Protein AF-A0A7S8FC22-F1 (afdb_monomer_lite)

pLDDT: mean 77.15, std 15.62, range [36.75, 95.75]

Organism: NCBI:txid2652173

Radius of gyration: 18.84 Å; chains: 1; bounding box: 40×26×51 Å

Sequence (69 aa):
MAKKRAAEPEEVQLKKK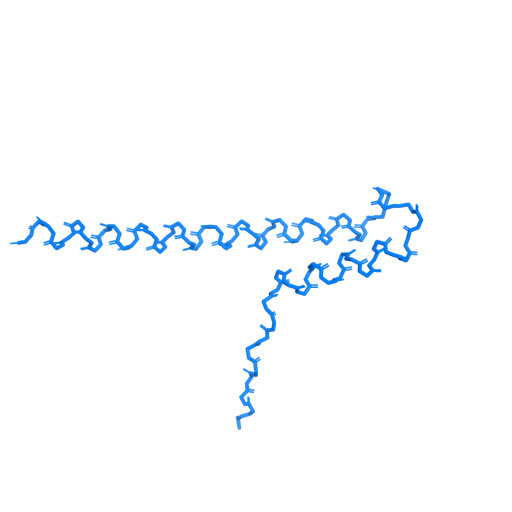IVAKRTIHDNPKGDSALRSLRKRLKREQRKRRALAQRKKQAAGSKAAATASS

Secondary structure (DSSP, 8-state):
---------HHHHHHHHHHHHHHH-S-TTT-HHHHHHHHHHHHHHHHHHHHHHHHHHHHHHHHHHHH--

Structure (mmCIF, N/CA/C/O backbone):
data_AF-A0A7S8FC22-F1
#
_entry.id   AF-A0A7S8FC22-F1
#
loop_
_atom_site.group_PDB
_atom_site.id
_atom_site.type_symbol
_atom_site.label_atom_id
_atom_site.label_alt_id
_atom_site.label_comp_id
_atom_site.label_asym_id
_atom_site.label_entity_id
_atom_site.label_seq_id
_atom_site.pdbx_PDB_ins_code
_atom_site.Cartn_x
_atom_site.Cartn_y
_atom_site.Cartn_z
_atom_site.occupancy
_atom_site.B_iso_or_equiv
_atom_site.auth_seq_id
_atom_site.auth_comp_id
_atom_site.auth_asym_id
_atom_site.auth_atom_id
_atom_site.pdbx_PDB_model_num
ATOM 1 N N . MET A 1 1 ? -24.408 -17.108 -5.642 1.00 36.75 1 MET A N 1
ATOM 2 C CA . MET A 1 1 ? -23.682 -15.962 -5.045 1.00 36.75 1 MET A CA 1
ATOM 3 C C . MET A 1 1 ? -22.226 -16.345 -4.807 1.00 36.75 1 MET A C 1
ATOM 5 O O . MET A 1 1 ? -21.898 -16.881 -3.754 1.00 36.75 1 MET A O 1
ATOM 9 N N . ALA A 1 2 ? -21.357 -16.162 -5.808 1.00 41.59 2 ALA A N 1
ATOM 10 C CA . ALA A 1 2 ? -19.939 -16.490 -5.672 1.00 41.59 2 ALA A CA 1
ATOM 11 C C . ALA A 1 2 ? -19.329 -15.638 -4.549 1.00 41.59 2 ALA A C 1
ATOM 13 O O . ALA A 1 2 ? -19.343 -14.407 -4.614 1.00 41.59 2 ALA A O 1
ATOM 14 N N . LYS A 1 3 ? -18.841 -16.301 -3.494 1.00 51.03 3 LYS A N 1
ATOM 15 C CA . LYS A 1 3 ? -18.128 -15.666 -2.383 1.00 51.03 3 LYS A CA 1
ATOM 16 C C . LYS A 1 3 ? -16.975 -14.868 -2.990 1.00 51.03 3 LYS A C 1
ATOM 18 O O . LYS A 1 3 ? -16.024 -15.462 -3.494 1.00 51.03 3 LYS A O 1
ATOM 23 N N . LYS A 1 4 ? -17.069 -13.532 -2.990 1.00 55.81 4 LYS A N 1
ATOM 24 C CA . LYS A 1 4 ? -15.951 -12.662 -3.369 1.00 55.81 4 LYS A CA 1
ATOM 25 C C . LYS A 1 4 ? -14.829 -12.980 -2.382 1.00 55.81 4 LYS A C 1
ATOM 27 O O . LYS A 1 4 ? -14.880 -12.519 -1.244 1.00 55.81 4 LYS A O 1
ATOM 32 N N . ARG A 1 5 ? -13.874 -13.838 -2.779 1.00 50.66 5 ARG A N 1
ATOM 33 C CA . ARG A 1 5 ? -12.617 -14.049 -2.045 1.00 50.66 5 ARG A CA 1
ATOM 34 C C . ARG A 1 5 ? -12.128 -12.663 -1.659 1.00 50.66 5 ARG A C 1
ATOM 36 O O . ARG A 1 5 ? -12.102 -11.795 -2.532 1.00 50.66 5 ARG A O 1
ATOM 43 N N . ALA A 1 6 ? -11.842 -12.450 -0.375 1.00 57.41 6 ALA A N 1
ATOM 44 C CA . ALA A 1 6 ? -11.337 -11.177 0.110 1.00 57.41 6 ALA A CA 1
ATOM 45 C C . ALA A 1 6 ? -10.171 -10.781 -0.796 1.00 57.41 6 ALA A C 1
ATOM 47 O O . ALA A 1 6 ? -9.129 -11.437 -0.790 1.00 57.41 6 ALA A O 1
ATOM 48 N N . ALA A 1 7 ? -10.410 -9.807 -1.676 1.00 66.44 7 ALA A N 1
ATOM 49 C CA . ALA A 1 7 ? -9.414 -9.409 -2.644 1.00 66.44 7 ALA A CA 1
ATOM 50 C C . ALA A 1 7 ? -8.189 -8.972 -1.846 1.00 66.44 7 ALA A C 1
ATOM 52 O O . ALA A 1 7 ? -8.331 -8.254 -0.851 1.00 66.44 7 ALA A O 1
ATOM 53 N N . GLU A 1 8 ? -7.013 -9.443 -2.268 1.00 68.62 8 GLU A N 1
ATOM 54 C CA . GLU A 1 8 ? -5.736 -9.042 -1.685 1.00 68.62 8 GLU A CA 1
ATOM 55 C C . GLU A 1 8 ? -5.764 -7.539 -1.405 1.00 68.62 8 GLU A C 1
ATOM 57 O O . GLU A 1 8 ? -6.164 -6.773 -2.293 1.00 68.62 8 GLU A O 1
ATOM 62 N N . PRO A 1 9 ? -5.384 -7.096 -0.198 1.00 80.94 9 PRO A N 1
ATOM 63 C CA . PRO A 1 9 ? -5.486 -5.695 0.152 1.00 80.94 9 PRO A CA 1
ATOM 64 C C . PRO A 1 9 ? -4.754 -4.849 -0.887 1.00 80.94 9 PRO A C 1
ATOM 66 O O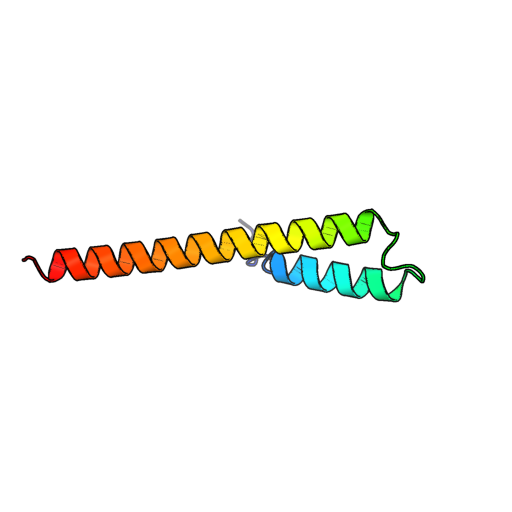 . PRO A 1 9 ? -3.643 -5.181 -1.302 1.00 80.94 9 PRO A O 1
ATOM 69 N N . GLU A 1 10 ? -5.379 -3.749 -1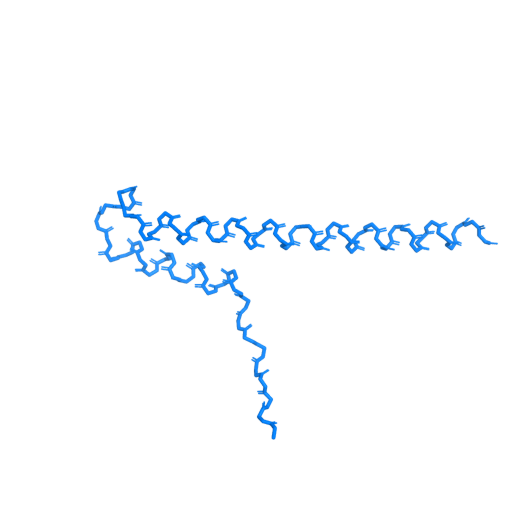.306 1.00 82.94 10 GLU A N 1
ATOM 70 C CA . GLU A 1 10 ? -4.889 -2.909 -2.405 1.00 82.94 10 GLU A CA 1
ATOM 71 C C . GLU A 1 10 ? -3.421 -2.492 -2.206 1.00 82.94 10 GLU A C 1
ATOM 73 O O . GLU A 1 10 ? -2.643 -2.436 -3.155 1.00 82.94 10 GLU A O 1
ATOM 78 N N . GLU A 1 11 ? -2.997 -2.315 -0.952 1.00 86.19 11 GLU A N 1
ATOM 79 C CA . GLU A 1 11 ? -1.604 -2.071 -0.582 1.00 86.19 11 GLU A CA 1
ATOM 80 C C . GLU A 1 11 ? -0.636 -3.166 -1.076 1.00 86.19 11 GLU A C 1
ATOM 82 O O . GLU A 1 11 ? 0.421 -2.852 -1.627 1.00 86.19 11 GLU A O 1
ATOM 87 N N . VAL A 1 12 ? -0.983 -4.444 -0.906 1.00 87.12 12 VAL A N 1
ATOM 88 C CA . VAL A 1 12 ? -0.159 -5.586 -1.339 1.00 87.12 12 VAL A CA 1
ATOM 89 C C . VAL A 1 12 ? -0.116 -5.654 -2.861 1.00 87.12 12 VAL A C 1
ATOM 91 O O . VAL A 1 12 ? 0.957 -5.834 -3.440 1.00 87.12 12 VAL A O 1
ATOM 94 N N . GLN A 1 13 ? -1.248 -5.419 -3.526 1.00 88.62 13 GLN A N 1
ATOM 95 C CA . GLN A 1 13 ? -1.300 -5.364 -4.988 1.00 88.62 13 GLN A CA 1
ATOM 96 C C . GLN A 1 13 ? -0.440 -4.221 -5.547 1.00 88.62 13 GLN A C 1
ATOM 98 O O . GLN A 1 13 ? 0.300 -4.410 -6.513 1.00 88.62 13 GLN A O 1
ATOM 103 N N . LEU A 1 14 ? -0.490 -3.037 -4.928 1.00 89.62 14 LEU A N 1
ATOM 104 C CA . LEU A 1 14 ? 0.309 -1.878 -5.328 1.00 89.62 14 LEU A CA 1
ATOM 105 C C . LEU A 1 14 ? 1.806 -2.109 -5.096 1.00 89.62 14 LEU A C 1
ATOM 107 O O . LEU A 1 14 ? 2.606 -1.743 -5.957 1.00 89.62 14 LEU A O 1
ATOM 111 N N . LYS A 1 15 ? 2.195 -2.758 -3.991 1.00 89.88 15 LYS A N 1
ATOM 112 C CA . LYS A 1 15 ? 3.592 -3.159 -3.748 1.00 89.88 15 LYS A CA 1
ATOM 113 C C . LYS A 1 15 ? 4.092 -4.118 -4.830 1.00 89.88 15 LYS A C 1
ATOM 115 O O . LYS A 1 15 ? 5.125 -3.837 -5.433 1.00 89.88 15 LYS A O 1
ATOM 120 N N . LYS A 1 16 ? 3.330 -5.174 -5.144 1.00 90.50 16 LYS A N 1
ATOM 121 C CA . LYS A 1 16 ? 3.660 -6.133 -6.217 1.00 90.50 16 LYS A CA 1
ATOM 122 C C . LYS A 1 16 ? 3.831 -5.428 -7.571 1.00 90.50 16 LYS A C 1
ATOM 124 O O . LYS A 1 16 ? 4.843 -5.621 -8.237 1.00 90.50 16 LYS A O 1
ATOM 129 N N . LYS A 1 17 ? 2.906 -4.527 -7.937 1.00 88.56 17 LYS A N 1
ATOM 130 C CA . LYS A 1 17 ? 2.976 -3.734 -9.184 1.00 88.56 17 LYS A CA 1
ATOM 131 C C . LYS A 1 17 ? 4.198 -2.811 -9.245 1.00 88.56 17 LYS A C 1
ATOM 133 O O . LYS A 1 17 ? 4.788 -2.653 -10.308 1.00 88.56 17 LYS A O 1
ATOM 138 N N . ILE A 1 18 ? 4.580 -2.196 -8.124 1.00 88.38 18 ILE A N 1
ATOM 139 C CA . ILE A 1 18 ? 5.769 -1.334 -8.045 1.00 88.38 18 ILE A CA 1
ATOM 140 C C . ILE A 1 18 ? 7.049 -2.149 -8.223 1.00 88.38 18 ILE A C 1
ATOM 142 O O . ILE A 1 18 ? 7.940 -1.696 -8.934 1.00 88.38 18 ILE A O 1
ATOM 146 N N . VAL A 1 19 ? 7.149 -3.321 -7.589 1.00 87.69 19 VAL A N 1
ATOM 147 C CA . VAL A 1 19 ? 8.311 -4.213 -7.743 1.00 87.69 19 VAL A CA 1
ATOM 148 C C . VAL A 1 19 ? 8.424 -4.677 -9.193 1.00 87.69 19 VAL A C 1
ATOM 150 O O . VAL A 1 19 ? 9.463 -4.454 -9.802 1.00 87.69 19 VAL A O 1
ATOM 153 N N . ALA A 1 20 ? 7.330 -5.177 -9.777 1.00 86.31 20 ALA A N 1
ATOM 154 C CA . ALA A 1 20 ? 7.298 -5.613 -11.172 1.00 86.31 20 ALA A CA 1
ATOM 155 C C . ALA A 1 20 ? 7.676 -4.496 -12.159 1.00 86.31 20 ALA A C 1
ATOM 157 O O . ALA A 1 20 ? 8.406 -4.728 -13.111 1.00 86.31 20 ALA A O 1
ATOM 158 N N . LYS A 1 21 ? 7.227 -3.252 -11.940 1.00 81.31 21 LYS A N 1
ATOM 159 C CA . LYS A 1 21 ? 7.620 -2.133 -12.813 1.00 81.31 21 LYS A CA 1
ATOM 160 C C . LYS A 1 21 ? 9.054 -1.655 -12.597 1.00 81.31 21 LYS A C 1
ATOM 162 O O . LYS A 1 21 ? 9.646 -1.123 -13.527 1.00 81.31 21 LYS A O 1
ATOM 167 N N . ARG A 1 22 ? 9.624 -1.824 -11.401 1.00 80.00 22 ARG A N 1
ATOM 168 C CA . ARG A 1 22 ? 11.029 -1.466 -11.139 1.00 80.00 22 ARG A CA 1
ATOM 169 C C . ARG A 1 22 ? 12.009 -2.382 -11.858 1.00 80.00 22 ARG A C 1
ATOM 171 O O . ARG A 1 22 ? 13.073 -1.905 -12.210 1.00 80.00 22 ARG A O 1
ATOM 178 N N . THR A 1 23 ? 11.661 -3.648 -12.063 1.00 74.50 23 THR A N 1
ATOM 179 C CA . THR A 1 23 ? 12.520 -4.611 -12.768 1.00 74.50 23 THR A CA 1
ATOM 180 C C . THR A 1 23 ? 12.455 -4.471 -14.290 1.00 74.50 23 THR A C 1
ATOM 182 O O . THR A 1 23 ? 13.312 -5.011 -14.969 1.00 74.50 23 THR A O 1
ATOM 185 N N . ILE A 1 24 ? 11.444 -3.772 -14.822 1.00 73.38 24 ILE A N 1
ATOM 186 C CA . ILE A 1 24 ? 11.215 -3.613 -16.270 1.00 73.38 24 ILE A CA 1
ATOM 187 C C . ILE A 1 24 ? 11.788 -2.290 -16.811 1.00 73.38 24 ILE A C 1
ATOM 189 O O . ILE A 1 24 ? 12.037 -2.178 -18.005 1.00 73.38 24 ILE A O 1
ATOM 193 N N . HIS A 1 25 ? 11.972 -1.269 -15.967 1.00 64.38 25 HIS A N 1
ATOM 194 C CA . HIS A 1 25 ? 12.348 0.074 -16.421 1.00 64.38 25 HIS A CA 1
ATOM 195 C C . HIS A 1 25 ? 13.728 0.505 -15.906 1.00 64.38 25 HIS A C 1
ATOM 197 O O . HIS A 1 25 ? 13.892 0.735 -14.706 1.00 64.38 25 HIS A O 1
ATOM 203 N N . ASP A 1 26 ? 14.662 0.745 -16.834 1.00 65.06 26 ASP A N 1
ATOM 204 C CA . ASP A 1 26 ? 16.034 1.212 -16.563 1.00 65.06 26 ASP A CA 1
ATOM 205 C C . ASP A 1 26 ? 16.105 2.604 -15.918 1.00 65.06 26 ASP A C 1
ATOM 207 O O . ASP A 1 26 ? 17.090 2.945 -15.264 1.00 65.06 26 ASP A O 1
ATOM 211 N N . ASN A 1 27 ? 15.043 3.417 -16.034 1.00 65.56 27 ASN A N 1
ATOM 212 C CA . ASN A 1 27 ? 14.995 4.753 -15.435 1.00 65.56 27 ASN A CA 1
ATOM 213 C C . ASN A 1 27 ? 13.828 4.943 -14.435 1.00 65.56 27 ASN A C 1
ATOM 215 O O . ASN A 1 27 ? 12.813 5.591 -14.727 1.00 65.56 27 ASN A O 1
ATOM 219 N N . PRO A 1 28 ? 13.956 4.429 -13.196 1.00 64.44 28 PRO A N 1
ATOM 220 C CA . PRO A 1 28 ? 12.874 4.369 -12.207 1.00 64.44 28 PRO A CA 1
ATOM 221 C C . PRO A 1 28 ? 12.496 5.721 -11.569 1.00 64.44 28 PRO A C 1
ATOM 223 O O . PRO A 1 28 ? 11.591 5.778 -10.725 1.00 64.44 28 PRO A O 1
ATOM 226 N N . LYS A 1 29 ? 13.201 6.812 -11.894 1.00 63.09 29 LYS A N 1
ATOM 227 C CA . LYS A 1 29 ? 12.880 8.175 -11.426 1.00 63.09 29 LYS A CA 1
ATOM 228 C C . LYS A 1 29 ? 12.055 8.966 -12.453 1.00 63.09 29 LYS A C 1
ATOM 230 O O . LYS A 1 29 ? 11.231 9.785 -12.041 1.00 63.09 29 LYS A O 1
ATOM 235 N N . GLY A 1 30 ? 12.232 8.685 -13.747 1.00 63.81 30 GLY A N 1
ATOM 236 C CA . GLY A 1 30 ? 11.520 9.346 -14.848 1.00 63.81 30 GLY A CA 1
ATOM 237 C C . GLY A 1 30 ? 10.136 8.765 -15.152 1.00 63.81 30 GLY A C 1
ATOM 238 O O . GLY A 1 30 ? 9.271 9.488 -15.641 1.00 63.81 30 GL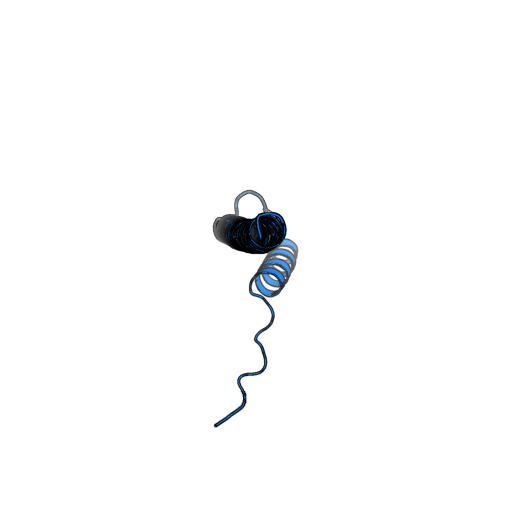Y A O 1
ATOM 239 N N . ASP A 1 31 ? 9.887 7.496 -14.806 1.00 79.88 31 ASP A N 1
ATOM 240 C CA . ASP A 1 31 ? 8.634 6.819 -15.158 1.00 79.88 31 ASP A CA 1
ATOM 241 C C . ASP A 1 31 ? 7.408 7.409 -14.424 1.00 79.88 31 ASP A C 1
ATOM 243 O O . ASP A 1 31 ? 7.210 7.265 -13.207 1.00 79.88 31 ASP A O 1
ATOM 247 N N . SER A 1 32 ? 6.543 8.075 -15.192 1.00 82.62 32 SER A N 1
ATOM 248 C CA . SER A 1 32 ? 5.288 8.671 -14.732 1.00 82.62 32 SER A CA 1
ATOM 249 C C . SER A 1 32 ? 4.316 7.626 -14.167 1.00 82.62 32 SER A C 1
ATOM 251 O O . SER A 1 32 ? 3.600 7.921 -13.197 1.00 82.62 32 SER A O 1
ATOM 253 N N . ALA A 1 33 ? 4.340 6.394 -14.685 1.00 83.00 33 ALA A N 1
ATOM 254 C CA . ALA A 1 33 ? 3.512 5.291 -14.216 1.00 83.00 33 ALA A CA 1
ATOM 255 C C . ALA A 1 33 ? 3.977 4.807 -12.837 1.00 83.00 33 ALA A C 1
ATOM 257 O O . ALA A 1 33 ? 3.165 4.697 -11.909 1.00 83.00 33 ALA A O 1
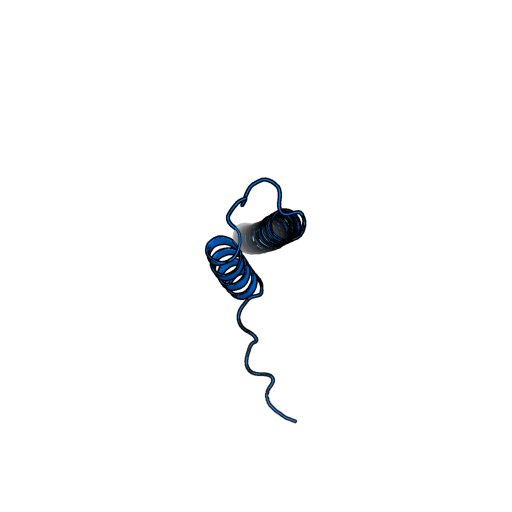ATOM 258 N N . LEU A 1 34 ? 5.284 4.609 -12.644 1.00 86.62 34 LEU A N 1
ATOM 259 C CA . LEU A 1 34 ? 5.854 4.244 -11.345 1.00 86.62 34 LEU A CA 1
ATOM 260 C C . LEU A 1 34 ? 5.626 5.329 -10.282 1.00 86.62 34 LEU A C 1
ATOM 262 O O . LEU A 1 34 ? 5.268 5.016 -9.139 1.00 86.62 34 LEU A O 1
ATOM 266 N N . ARG A 1 35 ? 5.756 6.614 -10.646 1.00 88.81 35 ARG A N 1
ATOM 267 C CA . ARG A 1 35 ? 5.418 7.738 -9.747 1.00 88.81 35 ARG A CA 1
ATOM 268 C C . ARG A 1 35 ? 3.947 7.700 -9.331 1.00 88.81 35 ARG A C 1
ATOM 270 O O . ARG A 1 35 ? 3.643 7.864 -8.147 1.00 88.81 35 ARG A O 1
ATOM 277 N N . SER A 1 36 ? 3.043 7.443 -10.273 1.00 89.38 36 SER A N 1
ATOM 278 C CA . SER A 1 36 ? 1.601 7.343 -10.012 1.00 89.38 36 SER A CA 1
ATOM 279 C C . SER A 1 36 ? 1.259 6.178 -9.080 1.00 89.38 36 SER A C 1
ATOM 281 O O . SER A 1 36 ? 0.490 6.354 -8.131 1.00 89.38 36 SER A O 1
ATOM 283 N N . LEU A 1 37 ? 1.893 5.015 -9.264 1.00 91.12 37 LEU A N 1
ATOM 284 C CA . LEU A 1 37 ? 1.729 3.863 -8.371 1.00 91.12 37 LEU A CA 1
ATOM 285 C C . LEU A 1 37 ? 2.225 4.149 -6.951 1.00 91.12 37 LEU A C 1
ATOM 287 O O . LEU A 1 37 ? 1.518 3.864 -5.985 1.00 91.12 37 LEU A O 1
ATOM 291 N N . ARG A 1 38 ? 3.398 4.779 -6.802 1.00 90.50 38 ARG A N 1
ATOM 292 C CA . ARG A 1 38 ? 3.916 5.192 -5.485 1.00 90.50 38 ARG A CA 1
ATOM 293 C C . ARG A 1 38 ? 2.978 6.185 -4.790 1.00 90.50 38 ARG A C 1
ATOM 295 O O . ARG A 1 38 ? 2.752 6.073 -3.584 1.00 90.50 38 ARG A O 1
ATOM 302 N N . LYS A 1 39 ? 2.395 7.135 -5.535 1.00 94.38 39 LYS A N 1
ATOM 303 C CA . LYS A 1 39 ? 1.393 8.077 -5.003 1.00 94.38 39 LYS A CA 1
ATOM 304 C C . LYS A 1 39 ? 0.140 7.347 -4.511 1.00 94.38 39 LYS A C 1
ATOM 306 O O . LYS A 1 39 ? -0.316 7.641 -3.405 1.00 94.38 39 LYS A O 1
ATOM 311 N N . ARG A 1 40 ? -0.387 6.390 -5.286 1.00 92.94 40 ARG A N 1
ATOM 312 C CA . ARG A 1 40 ? -1.529 5.549 -4.878 1.00 92.94 40 ARG A CA 1
ATOM 313 C C . ARG A 1 40 ? -1.214 4.750 -3.612 1.00 92.94 40 ARG A C 1
ATOM 315 O O . ARG A 1 40 ? -1.974 4.836 -2.654 1.00 92.94 40 ARG A O 1
ATOM 322 N N . LEU A 1 41 ? -0.045 4.109 -3.540 1.00 94.56 41 LEU A N 1
ATOM 323 C CA . LEU A 1 41 ? 0.389 3.364 -2.350 1.00 94.56 41 LEU A CA 1
ATOM 324 C C . LEU A 1 41 ? 0.414 4.250 -1.094 1.00 94.56 41 LEU A C 1
ATOM 326 O O . LEU A 1 41 ? -0.145 3.885 -0.062 1.00 94.56 41 LEU A O 1
ATOM 330 N N . LYS A 1 42 ? 0.989 5.458 -1.190 1.00 95.31 42 LYS A N 1
ATOM 331 C CA . LYS A 1 42 ? 0.996 6.420 -0.073 1.00 95.31 42 LYS A CA 1
ATOM 332 C C . LYS A 1 42 ? -0.408 6.880 0.341 1.00 95.31 42 LYS A C 1
ATOM 334 O O . LYS A 1 42 ? -0.597 7.264 1.496 1.00 95.31 42 LYS A O 1
ATOM 339 N N . ARG A 1 43 ? -1.382 6.932 -0.576 1.00 95.75 43 ARG A N 1
ATOM 340 C CA . ARG A 1 43 ? -2.781 7.276 -0.250 1.00 95.75 43 ARG A CA 1
ATOM 341 C C . ARG A 1 43 ? -3.449 6.141 0.523 1.00 95.75 43 ARG A C 1
ATOM 343 O O . ARG A 1 43 ? -3.987 6.404 1.594 1.00 95.75 43 ARG A O 1
ATOM 350 N N . GLU A 1 44 ? -3.307 4.901 0.064 1.00 93.31 44 GLU A N 1
ATOM 351 C CA . GLU A 1 44 ? -3.859 3.733 0.764 1.00 93.31 44 GLU A CA 1
ATOM 352 C C . GLU A 1 44 ? -3.250 3.548 2.161 1.00 93.31 44 GLU A C 1
ATOM 354 O O . GLU A 1 44 ? -3.968 3.360 3.143 1.00 93.31 44 GLU A O 1
ATOM 359 N N . GLN A 1 45 ? -1.938 3.744 2.310 1.00 93.56 45 GLN A N 1
ATOM 360 C CA . GLN A 1 45 ? -1.288 3.726 3.627 1.00 93.56 45 GLN A CA 1
ATOM 361 C C . GLN A 1 45 ? -1.792 4.836 4.562 1.00 93.56 45 GLN A C 1
ATOM 363 O O . GLN A 1 45 ? -1.911 4.633 5.771 1.00 93.56 45 GLN A O 1
ATOM 368 N N . ARG A 1 46 ? -2.096 6.030 4.034 1.00 95.44 46 ARG A N 1
ATOM 369 C CA . ARG A 1 46 ? -2.715 7.107 4.828 1.00 95.44 46 ARG A CA 1
ATOM 370 C C . ARG A 1 46 ? -4.133 6.741 5.257 1.00 95.44 46 ARG A C 1
ATOM 372 O O . ARG A 1 46 ? -4.455 6.906 6.428 1.00 95.44 46 ARG A O 1
ATOM 379 N N . LYS A 1 47 ? -4.938 6.181 4.353 1.00 92.19 47 LYS A N 1
ATOM 380 C CA . LYS A 1 47 ? -6.295 5.700 4.647 1.00 92.19 47 LYS A CA 1
ATOM 381 C C . LYS A 1 47 ? -6.284 4.630 5.740 1.00 92.19 47 LYS A C 1
ATOM 383 O O . LYS A 1 47 ? -7.022 4.740 6.714 1.00 92.19 47 LYS A O 1
ATOM 388 N N . ARG A 1 48 ? -5.382 3.648 5.639 1.00 90.75 48 ARG A N 1
ATOM 389 C CA . ARG A 1 48 ? -5.150 2.621 6.669 1.00 90.75 48 ARG A CA 1
ATOM 390 C C . ARG A 1 48 ? -4.809 3.226 8.029 1.00 90.75 48 ARG A C 1
ATOM 392 O O . ARG A 1 48 ? -5.414 2.839 9.026 1.00 90.75 48 ARG A 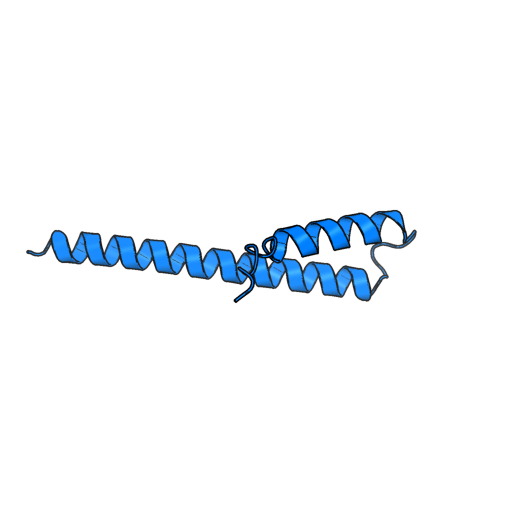O 1
ATOM 399 N N . ARG A 1 49 ? -3.890 4.196 8.071 1.00 92.06 49 ARG A N 1
ATOM 400 C CA . ARG A 1 49 ? -3.523 4.899 9.313 1.00 92.06 49 ARG A CA 1
ATOM 401 C C . ARG A 1 49 ? -4.694 5.672 9.912 1.00 92.06 49 ARG A C 1
ATOM 403 O O . ARG A 1 49 ? -4.937 5.535 11.105 1.00 92.06 49 ARG A O 1
ATOM 410 N N . ALA A 1 50 ? -5.450 6.405 9.099 1.00 93.12 50 ALA A N 1
ATOM 411 C CA . ALA A 1 50 ? -6.626 7.139 9.559 1.00 93.12 50 ALA A CA 1
ATOM 412 C C . ALA A 1 50 ? -7.698 6.197 10.133 1.00 93.12 50 ALA A C 1
ATOM 414 O O . ALA A 1 50 ? -8.252 6.459 11.196 1.00 93.12 50 ALA A O 1
ATOM 415 N N . LEU A 1 51 ? -7.953 5.056 9.482 1.00 90.50 51 LEU A N 1
ATOM 416 C CA . LEU A 1 51 ? -8.874 4.041 10.002 1.00 90.50 51 LEU A CA 1
ATOM 417 C C . LEU A 1 51 ? -8.372 3.425 11.313 1.00 90.50 51 LEU A C 1
ATOM 419 O O . LEU A 1 51 ? -9.163 3.227 12.231 1.00 90.50 51 LEU A O 1
ATOM 423 N N . ALA A 1 52 ? -7.072 3.148 11.426 1.00 89.50 52 ALA A N 1
ATOM 424 C CA . ALA A 1 52 ? -6.481 2.655 12.666 1.00 89.50 52 ALA A CA 1
ATOM 425 C C . ALA A 1 52 ? -6.600 3.685 13.801 1.00 89.50 52 ALA A C 1
ATOM 427 O O . ALA A 1 52 ? -6.969 3.322 14.913 1.00 89.50 52 ALA A O 1
ATOM 428 N N . GLN A 1 53 ? -6.357 4.968 13.519 1.00 90.00 53 GLN A N 1
ATOM 429 C CA . GLN A 1 53 ? -6.543 6.057 14.483 1.00 90.00 53 GLN A CA 1
ATOM 430 C C . GLN A 1 53 ? -8.004 6.187 14.918 1.00 90.00 53 GLN A C 1
ATOM 432 O O . GLN A 1 53 ? -8.264 6.235 16.114 1.00 90.00 53 GLN A O 1
ATOM 437 N N . ARG A 1 54 ? -8.962 6.149 13.981 1.00 88.75 54 ARG A N 1
ATOM 438 C CA . ARG A 1 54 ? -10.400 6.154 14.303 1.00 88.75 54 ARG A CA 1
ATOM 439 C C . ARG A 1 54 ? -10.793 4.979 15.191 1.00 88.75 54 ARG A C 1
ATOM 441 O O . ARG A 1 54 ? -11.513 5.167 16.161 1.00 88.75 54 ARG A O 1
ATOM 448 N N . LYS A 1 55 ? -10.292 3.774 14.901 1.00 87.25 55 LYS A N 1
ATOM 449 C CA . LYS A 1 55 ? -10.522 2.595 15.751 1.00 87.25 55 LYS A CA 1
ATOM 450 C C . LYS A 1 55 ? -9.946 2.783 17.155 1.00 87.25 55 LYS A C 1
ATOM 452 O O . LYS A 1 55 ? -10.627 2.461 18.119 1.00 87.25 55 LYS A O 1
ATOM 457 N N . LYS A 1 56 ? -8.732 3.335 17.276 1.00 84.94 56 LYS A N 1
ATOM 458 C CA . LYS A 1 56 ? -8.120 3.656 18.576 1.00 84.94 56 LYS A CA 1
ATOM 459 C C . LYS A 1 56 ? -8.931 4.695 19.350 1.00 84.94 56 LYS A C 1
ATOM 461 O O . LYS A 1 56 ? -9.174 4.497 20.530 1.00 84.94 56 LYS A O 1
ATOM 466 N N . GLN A 1 57 ? -9.382 5.760 18.690 1.00 83.94 57 GLN A N 1
ATOM 467 C CA . GLN A 1 57 ? -10.212 6.797 19.308 1.00 83.94 57 GLN A CA 1
ATOM 468 C C . GLN A 1 57 ? -11.577 6.257 19.737 1.00 83.94 57 GLN A C 1
ATOM 470 O O . GLN A 1 57 ? -12.013 6.545 20.839 1.00 83.94 57 GLN A O 1
ATOM 475 N N . ALA A 1 58 ? -12.227 5.426 18.919 1.00 77.81 58 ALA A N 1
ATOM 476 C CA . ALA A 1 58 ? -13.481 4.777 19.295 1.00 77.81 58 ALA A CA 1
ATOM 477 C C . ALA A 1 58 ? -13.294 3.803 20.469 1.00 77.81 58 ALA A C 1
ATOM 479 O O . ALA A 1 58 ? -14.139 3.748 21.354 1.00 77.81 58 ALA A O 1
ATOM 480 N N . ALA A 1 59 ? -12.186 3.056 20.508 1.00 73.12 59 ALA A N 1
ATOM 481 C CA . ALA A 1 59 ? -11.852 2.199 21.644 1.00 73.12 59 ALA A CA 1
ATOM 482 C C . ALA A 1 59 ? -11.573 3.018 22.916 1.00 73.12 59 ALA A C 1
ATOM 484 O O . ALA A 1 59 ? -12.083 2.677 23.975 1.00 73.12 59 ALA A O 1
ATOM 485 N N . GLY A 1 60 ? -10.832 4.123 22.803 1.00 65.38 60 GLY A N 1
ATOM 486 C CA . GLY A 1 60 ? -10.566 5.042 23.912 1.00 65.38 60 GLY A CA 1
ATOM 487 C C . GLY A 1 60 ? -11.813 5.791 24.389 1.00 65.38 60 GLY A C 1
ATOM 488 O O . GLY A 1 60 ? -11.986 5.973 25.581 1.00 65.38 60 GLY A O 1
ATOM 489 N N . SER A 1 61 ? -12.723 6.159 23.484 1.00 61.75 61 SER A N 1
ATOM 490 C CA . SER A 1 61 ? -14.020 6.762 23.815 1.00 61.75 61 SER A CA 1
ATOM 491 C C . SER A 1 61 ? -14.955 5.762 24.491 1.00 61.75 61 SER A C 1
ATOM 493 O O . SER A 1 61 ? -15.634 6.135 25.438 1.00 61.75 61 SER A O 1
ATOM 495 N N . LYS A 1 62 ? -14.955 4.489 24.071 1.00 59.53 62 LYS A N 1
ATOM 496 C CA . LYS A 1 62 ? -15.669 3.425 24.790 1.00 59.53 62 LYS A CA 1
ATOM 497 C C . LYS A 1 62 ? -15.077 3.191 26.178 1.00 59.53 62 LYS A C 1
ATOM 499 O O . LYS A 1 62 ? -15.839 3.103 27.124 1.00 59.53 62 LYS A O 1
ATOM 504 N N . ALA A 1 63 ? -13.749 3.157 26.301 1.00 57.41 63 ALA A N 1
ATOM 505 C CA . ALA A 1 63 ? -13.075 3.025 27.592 1.00 57.41 63 ALA A CA 1
ATOM 506 C C . ALA A 1 63 ? -13.327 4.234 28.515 1.00 57.41 63 ALA A C 1
ATOM 508 O O . ALA A 1 63 ? -13.509 4.061 29.714 1.00 57.41 63 ALA A O 1
ATOM 509 N N . ALA A 1 64 ? -13.387 5.448 27.960 1.00 57.47 64 ALA A N 1
ATOM 510 C CA . ALA A 1 64 ? -13.736 6.656 28.704 1.00 57.47 64 ALA A CA 1
ATOM 511 C C . ALA A 1 64 ? -15.214 6.663 29.128 1.00 57.47 64 ALA A C 1
ATOM 513 O O . ALA A 1 64 ? -15.510 7.030 30.257 1.00 57.47 64 ALA A O 1
ATOM 514 N N . ALA A 1 65 ? -16.124 6.198 28.267 1.00 57.56 65 ALA A N 1
ATOM 515 C CA . ALA A 1 65 ? -17.548 6.089 28.583 1.00 57.56 65 ALA A CA 1
ATOM 516 C C . ALA A 1 65 ? -17.846 5.027 29.656 1.00 57.56 65 ALA A C 1
ATOM 518 O O . ALA A 1 65 ? -18.771 5.210 30.435 1.00 57.56 65 ALA A O 1
ATOM 519 N N . THR A 1 66 ? -17.063 3.943 29.725 1.00 56.28 66 THR A N 1
ATOM 520 C CA . THR A 1 66 ? -17.174 2.936 30.798 1.00 56.28 66 THR A CA 1
ATOM 521 C C . THR A 1 66 ? -16.477 3.341 32.095 1.00 56.28 66 THR A C 1
ATOM 523 O O . THR A 1 66 ? -16.716 2.722 33.119 1.00 56.28 66 THR A O 1
ATOM 526 N N . ALA A 1 67 ? -15.573 4.326 32.060 1.00 56.44 67 ALA A N 1
ATOM 527 C CA . ALA A 1 67 ? -14.881 4.829 33.249 1.00 56.44 67 ALA A CA 1
ATOM 528 C C . ALA A 1 67 ? -15.634 5.986 33.935 1.00 56.44 67 ALA A C 1
ATOM 530 O O . ALA A 1 67 ? -15.269 6.380 35.038 1.00 56.44 67 ALA A O 1
ATOM 531 N N . SER A 1 68 ? -16.658 6.544 33.281 1.00 53.16 68 SER A N 1
ATOM 532 C CA . SER A 1 68 ? -17.522 7.608 33.808 1.00 53.16 68 SER A CA 1
ATOM 533 C C . SER A 1 68 ? -18.918 7.118 34.227 1.00 53.16 68 SER A C 1
ATOM 535 O O . SER A 1 68 ? -19.818 7.943 34.375 1.00 53.16 68 SER A O 1
ATOM 537 N N . SER A 1 69 ? -19.114 5.802 34.353 1.00 46.47 69 SER A N 1
ATOM 538 C CA . SER A 1 69 ? -20.339 5.137 34.832 1.00 46.47 69 SER A CA 1
ATOM 539 C C . SER A 1 69 ? -20.025 4.292 36.053 1.00 46.47 69 SER A C 1
ATOM 541 O O . SER A 1 69 ? -20.797 4.368 37.028 1.00 46.47 69 SER A O 1
#

Foldseek 3Di:
DPDPDPPDQVLVVLVVVLVVVVVVDPDCVPDPVSVVSVVVNVVSVVVVVVVVVVVVVVVVVVVVVVVVD